Protein AF-A0A564Z277-F1 (afdb_monomer_lite)

Foldseek 3Di:
DDPDDDVPDAAEAEAEDAQVVDDLCQAAWDQDPVVRDTDGHPPNVLVVVLVPDPDPHHYYYHHPYDDDCVNVVVD

Secondary structure (DSSP, 8-state):
-PPPPPTT---EEEEEE-GGGS-HHHHHEEEETTTTEEEEPHHHHHHHHHHH--SSSEEEEEE-S---HHHHTT-

Structure (mmCIF, N/CA/C/O backbone):
data_AF-A0A564Z277-F1
#
_entry.id   AF-A0A564Z277-F1
#
loop_
_atom_site.group_PDB
_atom_site.id
_atom_site.type_symbol
_atom_site.label_atom_id
_atom_site.label_alt_id
_atom_site.label_comp_id
_atom_site.label_asym_id
_atom_site.label_entity_id
_atom_site.label_seq_id
_atom_site.pdbx_PDB_ins_code
_atom_site.Cartn_x
_atom_site.Cartn_y
_atom_site.Cartn_z
_atom_site.occupancy
_atom_site.B_iso_or_equiv
_atom_site.auth_seq_id
_atom_site.auth_comp_id
_atom_site.auth_asym_id
_atom_site.auth_atom_id
_ato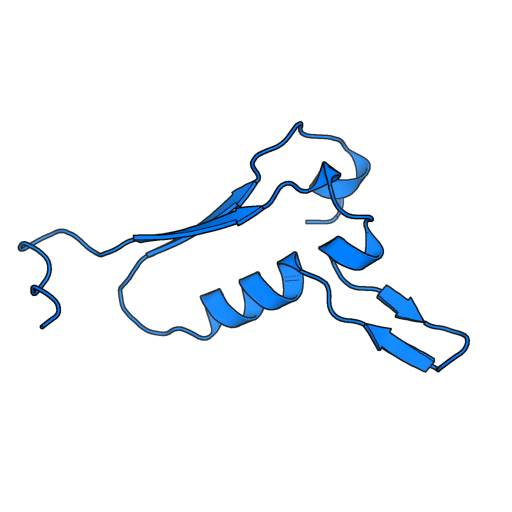m_site.pdbx_PDB_model_num
ATOM 1 N N . MET A 1 1 ? 9.226 -19.165 -20.919 1.00 39.69 1 MET A N 1
ATOM 2 C CA . MET A 1 1 ? 10.189 -18.441 -21.772 1.00 39.69 1 MET A CA 1
ATOM 3 C C . MET A 1 1 ? 9.793 -16.973 -21.662 1.00 39.69 1 MET A C 1
ATOM 5 O O . MET A 1 1 ? 8.736 -16.630 -22.164 1.00 39.69 1 MET A O 1
ATOM 9 N N . MET A 1 2 ? 10.485 -16.174 -20.842 1.00 48.94 2 MET A N 1
ATOM 10 C CA . MET A 1 2 ? 10.219 -14.729 -20.758 1.00 48.94 2 MET A CA 1
ATOM 11 C C . MET A 1 2 ? 11.027 -14.079 -21.878 1.00 48.94 2 MET A C 1
ATOM 13 O O . MET A 1 2 ? 12.239 -14.280 -21.922 1.00 48.94 2 MET A O 1
ATOM 17 N N . GLU A 1 3 ? 10.362 -13.415 -22.822 1.00 48.94 3 GLU A N 1
ATOM 18 C CA . GLU A 1 3 ? 11.056 -12.674 -23.875 1.00 48.94 3 GLU A CA 1
ATOM 19 C C . GLU A 1 3 ? 11.945 -11.617 -23.222 1.00 48.94 3 GLU A C 1
ATOM 21 O O . GLU A 1 3 ? 11.498 -10.853 -22.363 1.00 48.94 3 GLU A O 1
ATOM 26 N N . ALA A 1 4 ? 13.226 -11.630 -23.591 1.00 54.28 4 ALA A N 1
ATOM 27 C CA . ALA A 1 4 ? 14.153 -10.568 -23.248 1.00 54.28 4 ALA A CA 1
ATOM 28 C C . ALA A 1 4 ? 13.536 -9.244 -23.716 1.00 54.28 4 ALA A C 1
ATOM 30 O O . ALA A 1 4 ? 13.117 -9.140 -24.870 1.00 54.28 4 ALA A O 1
ATOM 31 N N . GLY A 1 5 ? 13.427 -8.271 -22.806 1.00 55.47 5 GLY A N 1
ATOM 32 C CA . GLY A 1 5 ? 12.898 -6.949 -23.123 1.00 55.47 5 GLY A CA 1
ATOM 33 C C . GLY A 1 5 ? 13.560 -6.400 -24.386 1.00 55.47 5 GLY A C 1
ATOM 34 O O . GLY A 1 5 ? 14.770 -6.546 -24.567 1.00 55.47 5 GLY A O 1
ATOM 35 N N . HIS A 1 6 ? 12.756 -5.817 -25.278 1.00 60.34 6 HIS A N 1
ATOM 36 C CA . HIS A 1 6 ? 13.261 -5.066 -26.427 1.00 60.34 6 HIS A CA 1
ATOM 37 C C . HIS A 1 6 ? 14.335 -4.079 -25.952 1.00 60.34 6 HIS A C 1
ATOM 39 O O . HIS A 1 6 ? 14.139 -3.435 -24.920 1.00 60.34 6 HIS A O 1
ATOM 45 N N . GLU A 1 7 ? 15.447 -3.959 -26.687 1.00 64.62 7 GLU A N 1
ATOM 46 C CA . GLU A 1 7 ? 16.528 -3.025 -26.351 1.00 64.62 7 GLU A CA 1
ATOM 47 C C . GLU A 1 7 ? 15.948 -1.637 -26.023 1.00 64.62 7 GLU A C 1
ATOM 49 O O . GLU A 1 7 ? 15.352 -0.977 -26.873 1.00 64.62 7 GLU A O 1
ATOM 54 N N . GLY A 1 8 ? 16.079 -1.225 -24.757 1.00 75.25 8 GLY A N 1
ATOM 55 C CA . GLY A 1 8 ? 15.602 0.066 -24.252 1.00 75.25 8 GLY A CA 1
ATOM 56 C C . GLY A 1 8 ? 14.288 0.061 -23.457 1.00 75.25 8 GLY A C 1
ATOM 57 O O . GLY A 1 8 ? 13.936 1.110 -22.923 1.00 75.25 8 GLY A O 1
ATOM 58 N N . PHE A 1 9 ? 13.586 -1.070 -23.312 1.00 81.94 9 PHE A N 1
ATOM 59 C CA . PHE A 1 9 ? 12.348 -1.150 -22.522 1.00 81.94 9 PHE A CA 1
ATOM 60 C C . PHE A 1 9 ? 12.477 -2.102 -21.330 1.00 81.94 9 PHE A C 1
ATOM 62 O O . PHE A 1 9 ? 12.854 -3.264 -21.479 1.00 81.94 9 PHE A O 1
ATOM 69 N N . TYR A 1 10 ? 12.095 -1.617 -20.148 1.00 86.31 10 TYR A N 1
ATOM 70 C CA . TYR A 1 10 ? 11.959 -2.432 -18.940 1.00 86.31 10 TYR A CA 1
ATOM 71 C C . TYR A 1 10 ? 10.503 -2.849 -18.743 1.00 86.31 10 TYR A C 1
ATOM 73 O O . TYR A 1 10 ? 9.580 -2.085 -19.036 1.00 86.31 10 TYR A O 1
ATOM 81 N N . ARG A 1 11 ? 10.289 -4.060 -18.220 1.00 89.00 11 ARG A N 1
ATOM 82 C CA . ARG A 1 11 ? 8.957 -4.521 -17.823 1.00 89.00 11 ARG A CA 1
ATOM 83 C C . ARG A 1 11 ? 8.436 -3.658 -16.672 1.00 89.00 11 ARG A C 1
ATOM 85 O O . ARG A 1 11 ? 9.206 -3.242 -15.811 1.00 89.00 11 ARG A O 1
ATOM 92 N N . VAL A 1 12 ? 7.126 -3.431 -16.648 1.00 94.06 12 VAL A N 1
ATOM 93 C CA . VAL A 1 12 ? 6.427 -2.789 -15.530 1.00 94.06 12 VAL A CA 1
ATOM 94 C C . VAL A 1 12 ? 5.551 -3.831 -14.838 1.00 94.06 12 VAL A C 1
ATOM 96 O O . VAL A 1 12 ? 4.861 -4.600 -15.508 1.00 94.06 12 VAL A O 1
ATOM 99 N N . TRP A 1 13 ? 5.599 -3.860 -13.510 1.00 95.00 13 TRP A N 1
ATOM 100 C CA . TRP A 1 13 ? 4.669 -4.588 -12.653 1.00 95.00 13 TRP A CA 1
ATOM 101 C C . TRP A 1 13 ? 3.747 -3.588 -11.972 1.00 95.00 13 TRP A C 1
ATOM 103 O O . TRP A 1 13 ? 4.219 -2.705 -11.255 1.00 95.00 13 TRP A O 1
ATOM 113 N N . ASP A 1 14 ? 2.449 -3.713 -12.205 1.00 95.56 14 ASP A N 1
ATOM 114 C CA . ASP A 1 14 ? 1.425 -2.886 -11.586 1.00 95.56 14 ASP A CA 1
ATOM 115 C C . ASP A 1 14 ? 0.765 -3.592 -10.392 1.00 95.56 14 ASP A C 1
ATOM 117 O O . ASP A 1 14 ? 0.483 -4.790 -10.415 1.00 95.56 14 ASP A O 1
ATOM 121 N N . TYR A 1 15 ? 0.517 -2.817 -9.338 1.00 96.38 15 TYR A N 1
ATOM 122 C CA . TYR A 1 15 ? -0.188 -3.222 -8.126 1.00 96.38 15 TYR A CA 1
ATOM 123 C C . TYR A 1 15 ? -1.389 -2.288 -7.930 1.00 96.38 15 TYR A C 1
ATOM 125 O O . TYR A 1 15 ? -1.270 -1.282 -7.221 1.00 96.38 15 TYR A O 1
ATOM 133 N N . PRO A 1 16 ? -2.526 -2.551 -8.597 1.00 96.12 16 PRO A N 1
ATOM 134 C CA . PRO A 1 16 ? -3.723 -1.740 -8.444 1.00 96.12 16 PRO A CA 1
ATOM 135 C C . PRO A 1 16 ? -4.384 -1.993 -7.088 1.00 96.12 16 PRO A C 1
ATOM 137 O O . PRO A 1 16 ? -4.620 -3.137 -6.695 1.00 96.12 16 PRO A O 1
ATOM 140 N N . LEU A 1 17 ? -4.726 -0.917 -6.385 1.00 95.38 17 LEU A N 1
ATOM 141 C CA . LEU A 1 17 ? 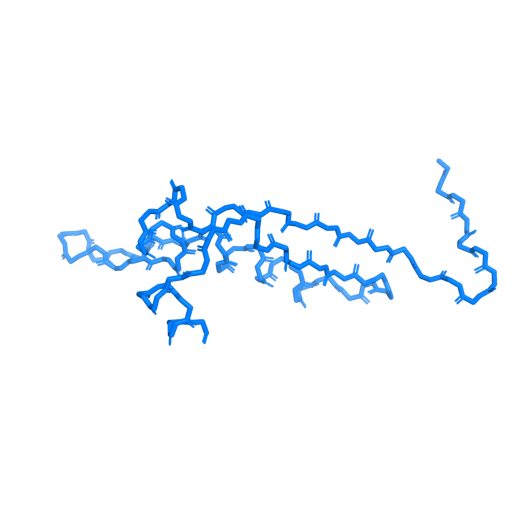-5.527 -0.955 -5.171 1.00 95.38 17 LEU A CA 1
ATOM 142 C C . LEU A 1 17 ? -6.529 0.198 -5.131 1.00 95.38 17 LEU A C 1
ATOM 144 O O . LEU A 1 17 ? -6.230 1.309 -5.552 1.00 95.38 17 LEU A O 1
ATOM 148 N N . ASN A 1 18 ? -7.707 -0.046 -4.561 1.00 95.19 18 ASN A N 1
ATOM 149 C CA . ASN A 1 18 ? -8.653 1.019 -4.244 1.00 95.19 18 ASN A CA 1
ATOM 150 C C . ASN A 1 18 ? -8.499 1.398 -2.761 1.00 95.19 18 ASN A C 1
ATOM 152 O O . ASN A 1 18 ? -8.972 0.648 -1.902 1.00 95.19 18 ASN A O 1
ATOM 156 N N . PRO A 1 19 ? -7.881 2.548 -2.428 1.00 94.19 19 PRO A N 1
ATOM 157 C CA . PRO A 1 19 ? -7.622 2.922 -1.036 1.00 94.19 19 PRO A CA 1
ATOM 158 C C . PRO A 1 19 ? -8.903 3.170 -0.228 1.00 94.19 19 PRO A C 1
ATOM 160 O O . PRO A 1 19 ? -8.874 3.097 0.994 1.00 94.19 19 PRO A O 1
ATOM 163 N N . LYS A 1 20 ? -10.045 3.430 -0.882 1.00 92.88 20 LYS A N 1
ATOM 164 C CA . LYS A 1 20 ? -11.342 3.644 -0.216 1.00 92.88 20 LYS A CA 1
ATOM 165 C C . LYS A 1 20 ? -12.127 2.358 0.026 1.00 92.88 20 LYS A C 1
ATOM 167 O O . LYS A 1 20 ? -13.143 2.409 0.714 1.00 92.88 20 LYS A O 1
ATOM 172 N N . ALA A 1 21 ? -11.686 1.232 -0.535 1.00 93.88 21 ALA A N 1
ATOM 173 C CA . ALA A 1 21 ? -12.284 -0.075 -0.268 1.00 93.88 21 ALA A CA 1
ATOM 174 C C . ALA A 1 21 ? -11.813 -0.682 1.067 1.00 93.88 21 ALA A C 1
ATOM 176 O O . ALA A 1 21 ? -12.396 -1.664 1.516 1.00 93.88 21 ALA A O 1
ATOM 177 N N . LEU A 1 22 ? -10.775 -0.105 1.680 1.00 93.75 22 LEU A N 1
ATOM 178 C CA . LEU A 1 22 ? -10.158 -0.560 2.923 1.00 93.75 22 LEU A CA 1
ATOM 179 C C . LEU A 1 22 ? -10.323 0.501 4.015 1.00 93.75 22 LEU A C 1
ATOM 181 O O . LEU A 1 22 ? -10.376 1.702 3.733 1.00 93.75 22 LEU A O 1
ATOM 185 N N . SER A 1 23 ? -10.374 0.067 5.274 1.00 94.62 23 SER A N 1
ATOM 186 C CA . SER A 1 23 ? -10.153 0.974 6.403 1.00 94.62 23 SER A CA 1
ATOM 187 C C . SER A 1 23 ? -8.692 1.449 6.445 1.00 94.62 23 SER A C 1
ATOM 189 O O . SER A 1 23 ? -7.810 0.845 5.836 1.00 94.62 23 SER A O 1
ATOM 191 N N . LEU A 1 24 ? -8.406 2.529 7.186 1.00 94.06 24 LEU A N 1
ATOM 192 C CA . LEU A 1 24 ? -7.029 3.026 7.334 1.00 94.06 24 LEU A CA 1
ATOM 193 C C . LEU A 1 24 ? -6.098 1.976 7.960 1.00 94.06 24 LEU A C 1
ATOM 195 O O . LEU A 1 24 ? -4.960 1.846 7.515 1.00 94.06 24 LEU A O 1
ATOM 199 N N . GLY A 1 25 ? -6.595 1.206 8.934 1.00 94.94 25 GLY A N 1
ATOM 200 C CA . GLY A 1 25 ? -5.845 0.116 9.561 1.00 94.94 25 GLY A CA 1
ATOM 201 C C . GLY A 1 25 ? -5.570 -1.040 8.599 1.00 94.94 25 GLY A C 1
ATOM 202 O O . GLY A 1 25 ? -4.458 -1.546 8.548 1.00 94.94 25 GLY A O 1
ATOM 203 N N . GLU A 1 26 ? -6.526 -1.412 7.749 1.00 95.94 26 GLU A N 1
ATOM 204 C CA . GLU A 1 26 ? -6.299 -2.440 6.720 1.00 95.94 26 GLU A CA 1
ATOM 205 C C . GLU A 1 26 ? -5.399 -1.946 5.577 1.00 95.94 26 GLU A C 1
ATOM 207 O O . GLU A 1 26 ? -4.692 -2.739 4.956 1.00 95.94 26 GLU A O 1
ATOM 212 N N . LEU A 1 27 ? -5.414 -0.644 5.274 1.00 96.12 27 LEU A N 1
ATOM 213 C CA . LEU A 1 27 ? -4.586 -0.054 4.226 1.00 96.12 27 LEU A CA 1
ATOM 214 C C . LEU A 1 27 ? -3.123 0.066 4.675 1.00 96.12 27 LEU A C 1
ATOM 216 O O . LEU A 1 27 ? -2.239 -0.439 3.983 1.00 96.12 27 LEU A O 1
ATOM 220 N N . TYR A 1 28 ? -2.872 0.694 5.826 1.00 95.69 28 TYR A N 1
ATOM 221 C CA . TYR A 1 28 ? -1.527 1.030 6.318 1.00 95.69 28 TYR A CA 1
ATOM 222 C C . TYR A 1 28 ? -0.974 0.062 7.371 1.00 95.69 28 TYR A C 1
ATOM 224 O O . TYR A 1 28 ? 0.236 0.019 7.595 1.00 95.69 28 TYR A O 1
ATOM 232 N N . GLY A 1 29 ? -1.841 -0.728 7.992 1.00 96.25 29 GLY A N 1
ATOM 233 C CA . GLY A 1 29 ? -1.539 -1.521 9.174 1.00 96.25 29 GLY A CA 1
ATOM 234 C C . GLY A 1 29 ? -2.025 -0.830 10.444 1.00 96.25 29 GLY A C 1
ATOM 235 O O . GLY A 1 29 ? -2.157 0.394 10.512 1.00 96.25 29 GLY A O 1
ATOM 236 N N . GLU A 1 30 ? -2.297 -1.630 11.468 1.00 95.88 30 GLU A N 1
ATOM 237 C CA . GLU A 1 30 ? -2.723 -1.137 12.772 1.00 95.88 30 GLU A CA 1
ATOM 238 C C . GLU A 1 30 ? -2.161 -1.981 13.913 1.00 95.88 30 GLU A C 1
ATOM 240 O O . GLU A 1 30 ? -1.896 -3.179 13.785 1.00 95.88 30 GLU A O 1
ATOM 245 N N . PHE A 1 31 ? -1.988 -1.334 15.063 1.00 95.44 31 PHE A N 1
ATOM 246 C CA . PHE A 1 31 ? -1.578 -2.001 16.288 1.00 95.44 31 PHE A CA 1
ATOM 247 C C . PHE A 1 31 ? -2.798 -2.326 17.147 1.00 95.44 31 PHE A C 1
ATOM 249 O O . PHE A 1 31 ? -3.515 -1.428 17.597 1.00 95.44 31 PHE A O 1
ATOM 256 N N . ASN A 1 32 ? -3.012 -3.609 17.425 1.00 92.62 32 ASN A N 1
ATOM 257 C CA . ASN A 1 32 ? -4.087 -4.057 18.291 1.00 92.62 32 ASN A CA 1
ATOM 258 C C . ASN A 1 32 ? -3.629 -4.029 19.757 1.00 92.62 32 ASN A C 1
ATOM 260 O O . ASN A 1 32 ? -2.861 -4.876 20.203 1.00 92.62 32 ASN A O 1
ATOM 264 N N . ILE A 1 33 ? -4.154 -3.077 20.532 1.00 93.62 33 ILE A N 1
ATOM 265 C CA . ILE A 1 33 ? -3.810 -2.886 21.954 1.00 93.62 33 ILE A CA 1
ATOM 266 C C . ILE A 1 33 ? -4.248 -4.079 22.820 1.00 93.62 33 ILE A C 1
ATOM 268 O O . ILE A 1 33 ? -3.609 -4.383 23.825 1.00 93.62 33 ILE A O 1
ATOM 272 N N . SER A 1 34 ? -5.334 -4.765 22.450 1.00 94.81 34 SER A N 1
ATOM 273 C CA . SER A 1 34 ? -5.851 -5.888 23.242 1.00 94.81 34 SER A CA 1
ATOM 274 C C . SER A 1 34 ? -4.965 -7.129 23.145 1.00 94.81 34 SER A C 1
ATOM 276 O O . SER A 1 34 ? -4.791 -7.828 24.142 1.00 94.81 34 SER A O 1
ATOM 278 N N . THR A 1 35 ? -4.366 -7.374 21.977 1.00 94.69 35 THR A N 1
ATOM 279 C CA . THR A 1 35 ? -3.443 -8.497 21.751 1.00 94.69 35 THR A CA 1
ATOM 280 C C . THR A 1 35 ? -1.972 -8.088 21.862 1.00 94.69 35 THR A C 1
ATOM 282 O O . THR A 1 35 ? -1.117 -8.949 22.033 1.00 94.69 35 THR A O 1
ATOM 285 N N . ASN A 1 36 ? -1.676 -6.782 21.850 1.00 94.75 36 ASN A N 1
ATOM 286 C CA . ASN A 1 36 ? -0.337 -6.201 21.699 1.00 94.75 36 ASN A CA 1
ATOM 287 C C . ASN A 1 36 ? 0.387 -6.653 20.421 1.00 94.75 36 ASN A C 1
ATOM 289 O O . ASN A 1 36 ? 1.608 -6.814 20.411 1.00 94.75 36 ASN A O 1
ATOM 293 N N . GLU A 1 37 ? -0.359 -6.849 19.336 1.00 96.38 37 GLU A N 1
ATOM 294 C CA . GLU A 1 37 ? 0.177 -7.320 18.059 1.00 96.38 37 GLU A CA 1
ATOM 295 C C . GLU A 1 37 ? 0.006 -6.274 16.957 1.00 96.38 37 GLU A C 1
ATOM 297 O O . GLU A 1 37 ? -0.977 -5.532 16.912 1.00 96.38 37 GLU A O 1
ATOM 302 N N . TRP A 1 38 ? 0.973 -6.237 16.040 1.00 94.69 38 TRP A N 1
ATOM 303 C CA . TRP A 1 38 ? 0.891 -5.451 14.814 1.00 94.69 38 TRP A CA 1
ATOM 304 C C . TRP A 1 38 ? 0.233 -6.274 13.706 1.00 94.69 38 TRP A C 1
ATOM 306 O O . TRP A 1 38 ? 0.679 -7.385 13.413 1.00 94.69 38 TRP A O 1
ATOM 316 N N . SER A 1 39 ? -0.781 -5.704 13.062 1.00 94.88 39 SER A N 1
ATOM 317 C CA . SER A 1 39 ? -1.372 -6.234 11.834 1.00 94.88 39 SER A CA 1
ATOM 318 C C . SER A 1 39 ? -0.883 -5.409 10.651 1.00 94.88 39 SER A C 1
ATOM 320 O O . SER A 1 39 ? -1.016 -4.188 10.644 1.00 94.88 39 SER A O 1
ATOM 322 N N . ASP A 1 40 ? -0.289 -6.071 9.661 1.00 95.69 40 ASP A N 1
ATOM 323 C CA . ASP A 1 40 ? 0.244 -5.397 8.478 1.00 95.69 40 ASP A CA 1
ATOM 324 C C . ASP A 1 40 ? -0.874 -5.018 7.501 1.00 95.69 40 ASP A C 1
ATOM 326 O O . ASP A 1 40 ? -1.7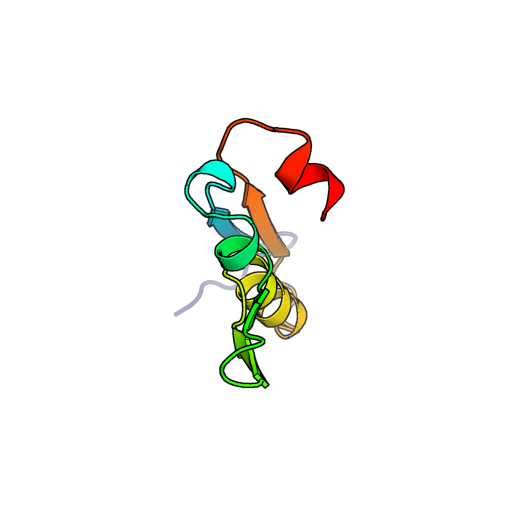95 -5.803 7.270 1.00 95.69 40 ASP A O 1
ATOM 330 N N . GLY A 1 41 ? -0.772 -3.827 6.915 1.00 96.25 41 GLY A N 1
ATOM 331 C CA . GLY A 1 41 ? -1.708 -3.342 5.912 1.00 96.25 41 GLY A CA 1
ATOM 332 C C . GLY A 1 41 ? -1.417 -3.867 4.509 1.00 96.25 41 GLY A C 1
ATOM 333 O O . GLY A 1 41 ? -0.332 -4.363 4.188 1.00 96.25 41 GLY A O 1
ATOM 334 N N . VAL A 1 42 ? -2.399 -3.722 3.624 1.00 96.75 42 VAL A N 1
ATOM 335 C CA . VAL A 1 42 ? -2.277 -4.111 2.215 1.00 96.75 42 VAL A CA 1
ATOM 336 C C . VAL A 1 42 ? -1.216 -3.264 1.510 1.00 96.75 42 VAL A C 1
ATOM 338 O O . VAL A 1 42 ? -0.349 -3.814 0.828 1.00 96.75 42 VAL A O 1
ATOM 341 N N . LEU A 1 43 ? -1.236 -1.940 1.701 1.00 96.31 43 LEU A N 1
ATOM 342 C CA . LEU A 1 43 ? -0.270 -1.043 1.067 1.00 96.31 43 LEU A CA 1
ATOM 343 C C . LEU A 1 43 ? 1.137 -1.249 1.633 1.00 96.31 43 LEU A C 1
ATOM 345 O O . LEU A 1 43 ? 2.091 -1.332 0.861 1.00 96.31 43 LEU A O 1
ATOM 349 N N . SER A 1 44 ? 1.281 -1.376 2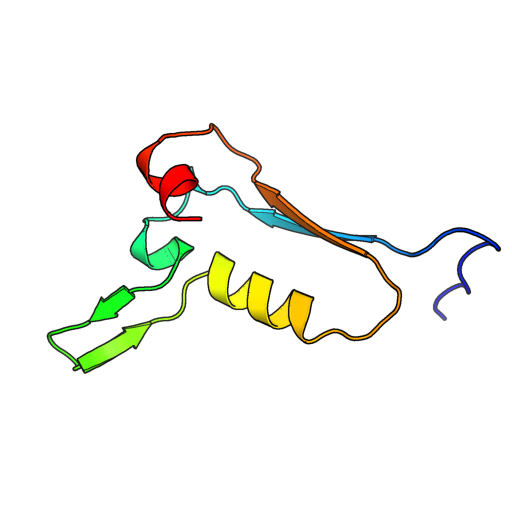.956 1.00 95.25 44 SER A N 1
ATOM 350 C CA . SER A 1 44 ? 2.587 -1.605 3.592 1.00 95.25 44 SER A CA 1
ATOM 351 C C . SER A 1 44 ? 3.214 -2.932 3.143 1.00 95.25 44 SER A C 1
ATOM 353 O O . SER A 1 44 ? 4.418 -2.990 2.871 1.00 95.25 44 SER A O 1
ATOM 355 N N . SER A 1 45 ? 2.403 -3.980 2.972 1.00 96.12 45 SER A N 1
ATOM 356 C CA . S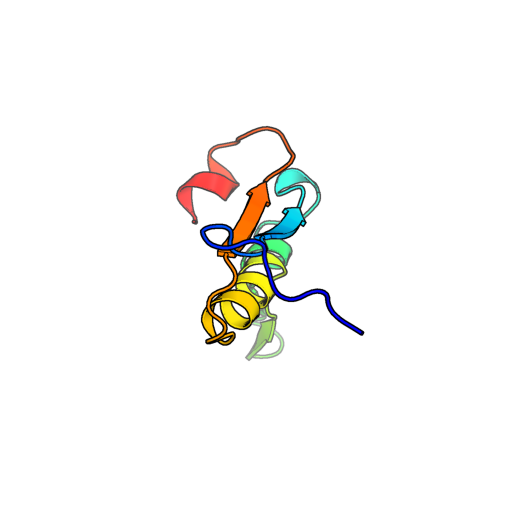ER A 1 45 ? 2.849 -5.270 2.443 1.00 96.12 45 SER A CA 1
ATOM 357 C C . SER A 1 45 ? 3.292 -5.183 0.978 1.00 96.12 45 SER A C 1
ATOM 359 O O . SER A 1 45 ? 4.386 -5.651 0.647 1.00 96.12 45 SER A O 1
ATOM 361 N N . ILE A 1 46 ? 2.497 -4.545 0.106 1.00 96.44 46 ILE A N 1
ATOM 362 C CA . ILE A 1 46 ? 2.845 -4.346 -1.314 1.00 96.44 46 ILE A CA 1
ATOM 363 C C . ILE A 1 46 ? 4.127 -3.520 -1.440 1.00 96.44 46 ILE A C 1
ATOM 365 O O . ILE A 1 46 ? 5.038 -3.911 -2.169 1.00 96.44 46 ILE A O 1
ATOM 369 N N . MET A 1 47 ? 4.234 -2.417 -0.696 1.00 95.25 47 MET A N 1
ATOM 370 C CA . MET A 1 47 ? 5.406 -1.541 -0.715 1.00 95.25 47 MET A CA 1
ATOM 371 C C . MET A 1 47 ? 6.674 -2.300 -0.319 1.00 95.25 47 MET A C 1
ATOM 373 O O . MET A 1 47 ? 7.696 -2.211 -0.997 1.00 95.25 47 MET A O 1
ATOM 377 N N . ARG A 1 48 ? 6.606 -3.118 0.738 1.00 95.69 48 ARG A N 1
ATOM 378 C CA . ARG A 1 48 ? 7.740 -3.940 1.176 1.00 95.69 48 ARG A CA 1
ATOM 379 C C . ARG A 1 48 ? 8.151 -4.966 0.120 1.00 95.69 48 ARG A C 1
ATOM 381 O O . 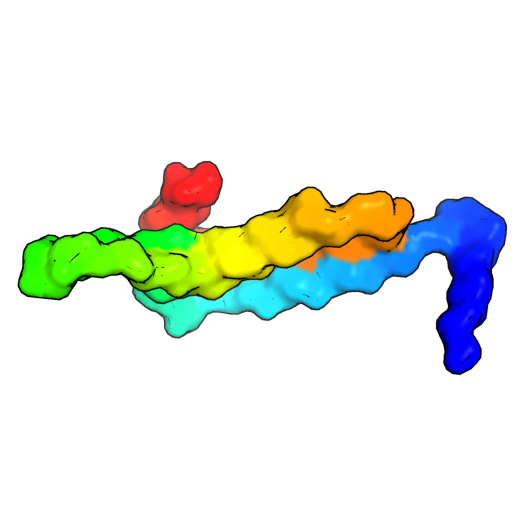ARG A 1 48 ? 9.344 -5.154 -0.095 1.00 95.69 48 ARG A O 1
ATOM 388 N N . GLN A 1 49 ? 7.190 -5.604 -0.548 1.00 95.06 49 GLN A N 1
ATOM 389 C CA . GLN A 1 49 ? 7.474 -6.546 -1.636 1.00 95.06 49 GLN A CA 1
ATOM 390 C C . GLN A 1 49 ? 8.111 -5.846 -2.843 1.00 95.06 49 GLN A C 1
ATOM 392 O O . GLN A 1 49 ? 9.105 -6.336 -3.372 1.00 95.06 49 GLN A O 1
ATOM 397 N N . ALA A 1 50 ? 7.582 -4.687 -3.245 1.00 94.94 50 ALA A N 1
ATOM 398 C CA . ALA A 1 50 ? 8.094 -3.917 -4.375 1.00 94.94 50 ALA A CA 1
ATOM 399 C C . ALA A 1 50 ? 9.521 -3.402 -4.125 1.00 94.94 50 ALA A C 1
ATOM 401 O O . ALA A 1 50 ? 10.368 -3.497 -5.012 1.00 94.94 50 ALA A O 1
ATOM 402 N N . CYS A 1 51 ? 9.804 -2.910 -2.914 1.00 94.12 51 CYS A N 1
ATOM 403 C CA . CYS A 1 51 ? 11.132 -2.434 -2.520 1.00 94.12 51 CYS A CA 1
ATOM 404 C C . CYS A 1 51 ? 12.158 -3.562 -2.335 1.00 94.12 51 CYS A C 1
ATOM 406 O O . CYS A 1 51 ? 13.351 -3.317 -2.480 1.00 94.12 51 CYS A O 1
ATOM 408 N N . ALA A 1 52 ? 11.716 -4.778 -2.001 1.00 96.38 52 ALA A N 1
ATOM 409 C CA . ALA A 1 52 ? 12.599 -5.934 -1.857 1.00 96.38 52 ALA A CA 1
ATOM 410 C C . ALA A 1 52 ? 13.002 -6.565 -3.206 1.00 96.38 52 ALA A C 1
ATOM 412 O O . ALA A 1 52 ? 13.949 -7.349 -3.246 1.00 96.38 52 ALA A O 1
ATOM 413 N N . ASP A 1 53 ? 12.295 -6.265 -4.304 1.00 93.69 53 ASP A N 1
ATOM 414 C CA . ASP A 1 53 ? 12.627 -6.785 -5.635 1.00 93.69 53 ASP A CA 1
ATOM 415 C C . ASP A 1 53 ? 13.697 -5.916 -6.330 1.00 93.69 53 ASP A C 1
ATOM 417 O O . ASP A 1 53 ? 13.415 -4.841 -6.867 1.00 93.69 53 ASP A O 1
ATOM 421 N N . GLU A 1 54 ? 14.926 -6.436 -6.379 1.00 93.75 54 GLU A N 1
ATOM 422 C CA . GLU A 1 54 ? 16.104 -5.798 -6.987 1.00 93.75 54 GLU A CA 1
ATOM 423 C C . GLU A 1 54 ? 16.172 -5.903 -8.526 1.00 93.75 54 GLU A C 1
ATOM 425 O O . GLU A 1 54 ? 17.128 -5.426 -9.141 1.00 93.75 54 GLU A O 1
ATOM 430 N N . LYS A 1 55 ? 15.188 -6.527 -9.192 1.00 92.44 55 LYS A N 1
ATOM 431 C CA . LYS A 1 55 ? 15.168 -6.607 -10.663 1.00 92.44 55 LYS A CA 1
ATOM 432 C C . LYS A 1 55 ? 15.090 -5.212 -11.289 1.00 92.44 55 LYS A C 1
ATOM 434 O O . LYS A 1 55 ? 14.459 -4.325 -10.715 1.00 92.44 55 LYS A O 1
ATOM 439 N N . PRO A 1 56 ? 15.604 -5.034 -12.516 1.00 89.19 56 PRO A N 1
ATOM 440 C CA . PRO A 1 56 ? 15.535 -3.753 -13.220 1.00 89.19 56 PRO A CA 1
ATOM 441 C C . PRO A 1 56 ? 14.115 -3.369 -13.675 1.00 89.19 56 PRO A C 1
ATOM 443 O O . PRO A 1 56 ? 13.918 -2.277 -14.201 1.00 89.19 56 PRO A O 1
ATOM 446 N N . ASP A 1 57 ? 13.129 -4.251 -13.493 1.00 92.38 57 ASP A N 1
ATOM 447 C CA . ASP A 1 57 ? 11.725 -3.969 -13.783 1.00 92.38 57 ASP A CA 1
ATOM 448 C C . ASP A 1 57 ? 11.213 -2.789 -12.941 1.00 92.38 57 ASP A C 1
ATOM 450 O O . ASP A 1 57 ? 11.549 -2.650 -11.759 1.00 92.38 57 ASP A O 1
ATOM 454 N N . TYR A 1 58 ? 10.335 -1.973 -13.521 1.00 93.75 58 TYR A N 1
ATOM 455 C CA . TYR A 1 58 ? 9.606 -0.946 -12.786 1.00 93.75 58 TYR A CA 1
ATOM 456 C C . TYR A 1 58 ? 8.466 -1.571 -11.982 1.00 93.75 58 TYR A C 1
ATOM 458 O O . TYR A 1 58 ? 7.832 -2.529 -12.424 1.00 93.75 58 TYR A O 1
ATOM 466 N N . LYS A 1 59 ? 8.180 -1.002 -10.810 1.00 95.56 59 LYS A N 1
ATOM 467 C CA . LYS A 1 59 ? 7.078 -1.417 -9.936 1.00 95.56 59 LYS A CA 1
ATOM 468 C C . LYS A 1 59 ? 6.203 -0.207 -9.649 1.00 95.56 59 LYS A C 1
ATOM 470 O O . LYS A 1 59 ? 6.692 0.784 -9.112 1.00 95.56 59 LYS A O 1
ATOM 475 N N . TRP A 1 60 ? 4.944 -0.257 -10.062 1.00 96.12 60 TRP A N 1
ATOM 476 C CA . TRP A 1 60 ? 3.984 0.835 -9.926 1.00 96.12 60 TRP A CA 1
ATOM 477 C C . TRP A 1 60 ? 2.877 0.419 -8.972 1.00 96.12 60 TRP A C 1
ATOM 479 O O . TRP A 1 60 ? 2.170 -0.550 -9.221 1.00 96.12 60 TRP A O 1
ATOM 489 N N . ILE A 1 61 ? 2.706 1.173 -7.894 1.00 96.31 61 ILE A N 1
ATOM 490 C CA . ILE A 1 61 ? 1.566 1.018 -6.994 1.00 96.31 61 ILE A CA 1
ATOM 491 C C . ILE A 1 61 ? 0.500 2.007 -7.462 1.00 96.31 61 ILE A C 1
ATOM 493 O O . ILE A 1 61 ? 0.725 3.218 -7.435 1.00 96.31 61 ILE A O 1
ATOM 497 N N . LEU A 1 62 ? -0.625 1.492 -7.956 1.00 96.25 62 LEU A N 1
ATOM 498 C CA . LEU A 1 62 ? -1.675 2.292 -8.579 1.00 96.25 62 LEU A CA 1
ATOM 499 C C . LEU A 1 62 ? -2.868 2.417 -7.634 1.00 96.25 62 LEU A C 1
ATOM 501 O O . LEU A 1 62 ? -3.495 1.423 -7.287 1.00 96.25 62 LEU A O 1
ATOM 505 N N . PHE A 1 63 ? -3.212 3.646 -7.262 1.00 95.75 63 PHE A N 1
ATOM 506 C CA . PHE A 1 63 ? -4.378 3.935 -6.431 1.00 95.75 63 PHE A CA 1
ATOM 507 C C . PHE A 1 63 ? -5.595 4.217 -7.320 1.00 95.75 63 PHE A C 1
ATOM 509 O O . PHE A 1 63 ? -5.795 5.342 -7.772 1.00 95.75 63 PHE A O 1
ATOM 516 N N . ASP A 1 64 ? -6.391 3.182 -7.589 1.00 94.81 64 ASP A N 1
ATOM 517 C CA . ASP A 1 64 ? -7.606 3.235 -8.407 1.00 94.81 64 ASP A CA 1
ATOM 518 C C . ASP A 1 64 ? -8.841 3.499 -7.532 1.00 94.81 64 ASP A C 1
ATOM 520 O O . ASP A 1 64 ? -9.555 2.594 -7.091 1.00 94.81 64 ASP A O 1
ATOM 524 N N . GLY A 1 65 ? -9.050 4.772 -7.201 1.00 91.56 65 GLY A N 1
ATOM 525 C CA . GLY A 1 65 ? -10.178 5.218 -6.395 1.00 91.56 65 GLY A CA 1
ATOM 526 C C . GLY A 1 65 ? -10.169 6.727 -6.148 1.00 91.56 65 GLY A C 1
ATOM 527 O O . GLY A 1 65 ? -9.212 7.419 -6.500 1.00 91.56 65 GLY A O 1
ATOM 528 N N . PRO A 1 66 ? -11.237 7.272 -5.545 1.00 93.31 66 PRO A N 1
ATOM 529 C CA . PRO A 1 66 ? -11.304 8.693 -5.247 1.00 93.31 66 PRO A CA 1
ATOM 530 C C . PRO A 1 66 ? -10.292 9.087 -4.162 1.00 93.31 66 PRO A C 1
ATOM 532 O O . PRO A 1 66 ? -10.144 8.417 -3.134 1.00 93.31 66 PRO A O 1
ATOM 535 N N . VAL A 1 67 ? -9.618 10.214 -4.389 1.00 93.31 67 VAL A N 1
ATOM 536 C CA . VAL A 1 67 ? -8.682 10.808 -3.430 1.00 93.31 67 VAL A CA 1
ATOM 537 C C . VAL A 1 67 ? -9.458 11.464 -2.293 1.00 93.31 67 VAL A C 1
ATOM 539 O O . VAL A 1 67 ? -10.441 12.165 -2.523 1.00 93.31 67 VAL A O 1
ATOM 542 N N . ASP A 1 68 ? -9.017 11.223 -1.063 1.00 91.00 68 ASP A N 1
ATOM 543 C CA . ASP A 1 68 ? -9.631 11.720 0.166 1.00 91.00 68 ASP A CA 1
ATOM 544 C C . ASP A 1 68 ? -8.531 12.005 1.193 1.00 91.00 68 ASP A C 1
ATOM 546 O O . ASP A 1 68 ? -7.558 11.253 1.272 1.00 91.00 68 ASP A O 1
ATOM 550 N N . ALA A 1 69 ? -8.693 13.081 1.969 1.00 92.94 69 ALA A N 1
ATOM 551 C CA . ALA A 1 69 ? -7.651 13.611 2.853 1.00 92.94 69 ALA A CA 1
ATOM 552 C C . ALA A 1 69 ? -7.177 12.576 3.886 1.00 92.94 69 ALA A C 1
ATOM 554 O O . ALA A 1 69 ? -5.982 12.434 4.117 1.00 92.94 69 ALA A O 1
ATOM 555 N N . LEU A 1 70 ? -8.107 11.786 4.435 1.00 89.75 70 LEU A N 1
ATOM 556 C CA . LEU A 1 70 ? -7.821 10.816 5.495 1.00 89.75 70 LEU A CA 1
ATOM 557 C C . LEU A 1 70 ? -6.734 9.808 5.118 1.00 89.75 70 LEU A C 1
ATOM 559 O O . LEU A 1 70 ? -5.858 9.513 5.928 1.00 89.75 70 LEU A O 1
ATOM 563 N N . TRP A 1 71 ? -6.807 9.253 3.906 1.00 91.38 71 TRP A N 1
ATOM 564 C CA . TRP A 1 71 ? -5.843 8.241 3.493 1.00 91.38 71 TRP A CA 1
ATOM 565 C C . TRP A 1 71 ? -4.610 8.871 2.859 1.00 91.38 71 TRP A C 1
ATOM 567 O O . TRP A 1 71 ? -3.511 8.419 3.157 1.00 91.38 71 TRP A O 1
ATOM 577 N N . ILE A 1 72 ? -4.756 9.903 2.020 1.00 92.38 72 ILE A N 1
ATOM 578 C CA . ILE A 1 72 ? -3.620 10.433 1.251 1.00 92.38 72 ILE A CA 1
ATOM 579 C C . ILE A 1 72 ? -2.599 11.157 2.135 1.00 92.38 72 ILE A C 1
ATOM 581 O O . ILE A 1 72 ? -1.413 11.111 1.843 1.00 92.38 72 ILE A O 1
ATOM 585 N N . GLU A 1 73 ? -3.031 11.784 3.233 1.00 93.12 73 GLU A N 1
ATOM 586 C CA . GLU A 1 73 ? -2.129 12.481 4.163 1.00 93.12 73 GLU A CA 1
ATOM 587 C C . GLU A 1 73 ? -1.316 11.524 5.047 1.00 93.12 73 GLU A C 1
ATOM 589 O O . GLU A 1 73 ? -0.320 11.935 5.636 1.00 93.12 73 GLU A O 1
ATOM 594 N N . SER A 1 74 ? -1.737 10.259 5.144 1.00 86.50 74 SER A N 1
ATOM 595 C CA . SER A 1 74 ? -1.049 9.220 5.925 1.00 86.50 74 SER A CA 1
ATOM 596 C C . SER A 1 74 ? -0.003 8.441 5.113 1.00 86.50 74 SER A C 1
ATOM 598 O O . SER A 1 74 ? 0.613 7.525 5.657 1.00 86.50 74 SER A O 1
ATOM 600 N N . MET A 1 75 ? 0.152 8.763 3.822 1.00 82.44 75 MET A N 1
ATOM 601 C CA . MET A 1 75 ? 1.096 8.118 2.903 1.00 82.44 75 MET A CA 1
ATOM 602 C C . MET A 1 75 ? 2.536 8.597 3.092 1.00 82.44 75 MET A C 1
ATOM 604 O O . MET A 1 75 ? 2.741 9.813 3.302 1.00 82.44 75 MET A O 1
#

InterPro domains:
  IPR026983 Dynein heavy chain [PTHR46961] (7-75)
  IPR027417 P-loop containing nucleoside triphosphate hydrolase [G3DSA:3.40.50.300] (6-75)

Sequence (75 aa):
MMEAGHEGFYRVWDYPLNPKALSLGELYGEFNISTNEWSDGVLSSIMRQACADEKPDYKWILFDGPVDALWIESM

Radius of gyration: 15.95 Å; chains: 1; bounding box: 29×32×50 Å

pLDDT: mean 89.79, std 12.49, range [39.69, 96.75]

Organism: Hymenolepis diminuta (NCBI:txid6216)